Protein AF-A0A8H7Y6A6-F1 (afdb_monomer)

Solvent-accessible surface area (backbone atoms only — not comparable to full-atom values): 7438 Å² total; per-residue (Å²): 143,84,82,83,85,82,81,83,79,82,77,77,84,80,88,82,82,84,83,89,71,89,76,84,87,73,84,87,73,93,70,79,83,78,80,72,83,71,82,83,76,79,89,67,84,81,77,79,62,66,80,77,61,64,42,74,70,47,48,55,50,51,53,52,48,53,53,48,52,55,50,51,53,53,52,46,55,52,49,53,52,52,52,52,49,52,49,55,51,49,55,54,50,52,53,52,51,51,53,52,52,51,52,51,57,50,51,68,72,73,109

Structure (mmCIF, N/CA/C/O backbone):
data_AF-A0A8H7Y6A6-F1
#
_entry.id   AF-A0A8H7Y6A6-F1
#
loop_
_atom_site.group_PDB
_atom_site.id
_atom_site.type_symbol
_atom_site.label_atom_id
_atom_site.label_alt_id
_atom_site.label_comp_id
_atom_site.label_asym_id
_atom_site.label_entity_id
_atom_site.label_seq_id
_atom_site.pdbx_PDB_ins_code
_atom_site.Cartn_x
_atom_site.Cartn_y
_atom_site.Cartn_z
_atom_site.occupancy
_atom_site.B_iso_or_equiv
_atom_site.auth_seq_id
_atom_site.auth_comp_id
_atom_site.auth_asym_id
_atom_site.auth_atom_id
_atom_site.pdbx_PDB_model_num
ATOM 1 N N . MET A 1 1 ? 45.912 1.274 11.353 1.00 44.03 1 MET A N 1
ATOM 2 C CA . MET A 1 1 ? 44.758 1.135 12.265 1.00 44.03 1 MET A CA 1
ATOM 3 C C . MET A 1 1 ? 43.528 0.881 11.402 1.00 44.03 1 MET A C 1
ATOM 5 O O . MET A 1 1 ? 42.889 1.832 10.981 1.00 44.03 1 MET A O 1
ATOM 9 N N . SER A 1 2 ? 43.261 -0.379 11.057 1.00 49.72 2 SER A N 1
ATOM 10 C CA . SER A 1 2 ? 42.088 -0.778 10.267 1.00 49.72 2 SER A CA 1
ATOM 11 C C . SER A 1 2 ? 41.494 -2.021 10.914 1.00 49.72 2 SER A C 1
ATOM 13 O O . SER A 1 2 ? 42.115 -3.078 10.881 1.00 49.72 2 SER A O 1
ATOM 15 N N . SER A 1 3 ? 40.323 -1.871 11.530 1.00 57.84 3 SER A N 1
ATOM 16 C CA . SER A 1 3 ? 39.540 -2.987 12.066 1.00 57.84 3 SER A CA 1
ATOM 17 C C . SER A 1 3 ? 38.456 -3.369 11.051 1.00 57.84 3 SER A C 1
ATOM 19 O O . SER A 1 3 ? 37.754 -2.472 10.576 1.00 57.84 3 SER A O 1
ATOM 21 N N . PRO A 1 4 ? 38.285 -4.657 10.706 1.00 58.62 4 PRO A N 1
ATOM 22 C CA . PRO A 1 4 ? 37.186 -5.105 9.864 1.00 58.62 4 PRO A CA 1
ATOM 23 C C . PRO A 1 4 ? 35.880 -5.221 10.663 1.00 58.62 4 PRO A C 1
ATOM 25 O O . PRO A 1 4 ? 35.853 -5.707 11.792 1.00 58.62 4 PRO A O 1
ATOM 28 N N . ARG A 1 5 ? 34.792 -4.759 10.041 1.00 57.16 5 ARG A N 1
ATOM 29 C CA . ARG A 1 5 ? 33.406 -4.815 10.521 1.00 57.16 5 ARG A CA 1
ATOM 30 C C . ARG A 1 5 ? 32.939 -6.276 10.539 1.00 57.16 5 ARG A C 1
ATOM 32 O O . ARG A 1 5 ? 32.921 -6.912 9.489 1.00 57.16 5 ARG A O 1
ATOM 39 N N . GLN A 1 6 ? 32.596 -6.796 11.715 1.00 52.56 6 GLN A N 1
ATOM 40 C CA . GLN A 1 6 ? 32.050 -8.145 11.867 1.00 52.56 6 GLN A CA 1
ATOM 41 C C . GLN A 1 6 ? 30.622 -8.205 11.307 1.00 52.56 6 GLN A C 1
ATOM 43 O O . GLN A 1 6 ? 29.813 -7.306 11.545 1.00 52.56 6 GLN A O 1
ATOM 48 N N . LEU A 1 7 ? 30.356 -9.241 10.513 1.00 51.84 7 LEU A N 1
ATOM 49 C CA . LEU A 1 7 ? 29.029 -9.634 10.055 1.00 51.84 7 LEU A CA 1
ATOM 50 C C . LEU A 1 7 ? 28.387 -10.441 11.188 1.00 51.84 7 LEU A C 1
ATOM 52 O O . LEU A 1 7 ? 28.851 -11.530 11.506 1.00 51.84 7 LEU A O 1
ATOM 56 N N . GLU A 1 8 ? 27.354 -9.887 11.810 1.00 53.00 8 GLU A N 1
ATOM 57 C CA . GLU A 1 8 ? 26.491 -10.611 12.745 1.00 53.00 8 GLU A CA 1
ATOM 58 C C . GLU A 1 8 ? 25.586 -11.551 11.931 1.00 53.00 8 GLU A C 1
ATOM 60 O O . GLU A 1 8 ? 24.601 -11.127 11.320 1.00 53.00 8 GLU A O 1
ATOM 65 N N . GLU A 1 9 ? 25.953 -12.833 11.878 1.00 47.38 9 GLU A N 1
ATOM 66 C CA . GLU A 1 9 ? 25.080 -13.924 11.445 1.00 47.38 9 GLU A CA 1
ATOM 67 C C . GLU A 1 9 ? 24.007 -14.165 12.514 1.00 47.38 9 GLU A C 1
ATOM 69 O O . GLU A 1 9 ? 24.178 -14.958 13.441 1.00 47.38 9 GLU A O 1
ATOM 74 N N . ASN A 1 10 ? 22.862 -13.499 12.373 1.00 46.19 10 ASN A N 1
ATOM 75 C CA . ASN A 1 10 ? 21.651 -13.884 13.092 1.00 46.19 10 ASN A CA 1
ATOM 76 C C . ASN A 1 10 ? 21.121 -15.204 12.510 1.00 46.19 10 ASN A C 1
ATOM 78 O O . ASN A 1 10 ? 20.316 -15.225 11.578 1.00 46.19 10 ASN A O 1
ATOM 82 N N . SER A 1 11 ? 21.602 -16.315 13.066 1.00 48.25 11 SER A N 1
ATOM 83 C CA . SER A 1 11 ? 21.068 -17.654 12.827 1.00 48.25 11 SER A CA 1
ATOM 84 C C . SER A 1 11 ? 19.681 -17.782 13.462 1.00 48.25 11 SER A C 1
ATOM 86 O O . SER A 1 11 ? 19.530 -17.707 14.679 1.00 48.25 11 SER A O 1
ATOM 88 N N . ILE A 1 12 ? 18.661 -17.979 12.628 1.00 53.66 12 ILE A N 1
ATOM 89 C CA . ILE A 1 12 ? 17.296 -18.325 13.039 1.00 53.66 12 ILE A CA 1
ATOM 90 C C . ILE A 1 12 ? 17.279 -19.823 13.396 1.00 53.66 12 ILE A C 1
ATOM 92 O O . ILE A 1 12 ? 17.624 -20.630 12.530 1.00 53.66 12 ILE A O 1
ATOM 96 N N . PRO A 1 13 ? 16.863 -20.250 14.604 1.00 45.50 13 PRO A N 1
ATOM 97 C CA . PRO A 1 13 ? 16.631 -21.665 14.870 1.00 45.50 13 PRO A CA 1
ATOM 98 C C . PRO A 1 13 ? 15.316 -22.105 14.217 1.00 45.50 13 PRO A C 1
ATOM 100 O O . PRO A 1 13 ? 14.242 -21.614 14.559 1.00 45.50 13 PRO A O 1
ATOM 103 N N . ALA A 1 14 ? 15.408 -23.031 13.265 1.00 46.91 14 ALA A N 1
ATOM 104 C CA . ALA A 1 14 ? 14.261 -23.722 12.697 1.00 46.91 14 ALA A CA 1
ATOM 105 C C . ALA A 1 14 ? 13.705 -24.730 13.718 1.00 46.91 14 ALA A C 1
ATOM 107 O O . ALA A 1 14 ? 14.308 -25.773 13.973 1.00 46.91 14 ALA A O 1
ATOM 108 N N . GLU A 1 15 ? 12.541 -24.433 14.292 1.00 52.47 15 GLU A N 1
ATOM 109 C CA . GLU A 1 15 ? 11.668 -25.460 14.856 1.00 52.47 15 GLU A CA 1
ATOM 110 C C . GLU A 1 15 ? 11.115 -26.317 13.715 1.00 52.47 15 GLU A C 1
ATOM 112 O O . GLU A 1 15 ? 10.406 -25.798 12.855 1.00 52.47 15 GLU A O 1
ATOM 117 N N . GLN A 1 16 ? 11.437 -27.614 13.717 1.00 52.28 16 GLN A N 1
ATOM 118 C CA . GLN A 1 16 ? 10.537 -28.728 13.374 1.00 52.28 16 GLN A CA 1
ATOM 119 C C . GLN A 1 16 ? 11.348 -30.025 13.269 1.00 52.28 16 GLN A C 1
ATOM 121 O O . GLN A 1 16 ? 11.9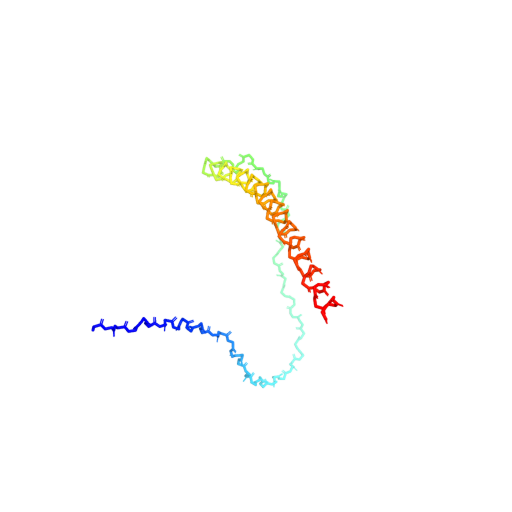03 -30.360 12.225 1.00 52.28 16 GLN A O 1
ATOM 126 N N . GLN A 1 17 ? 11.376 -30.798 14.353 1.00 49.16 17 GLN A N 1
ATOM 127 C CA . GLN A 1 17 ? 11.619 -32.236 14.271 1.00 49.16 17 GLN A CA 1
ATOM 128 C C . GLN A 1 17 ? 10.446 -32.944 14.942 1.00 49.16 17 GLN A C 1
ATOM 130 O O . GLN A 1 17 ? 10.330 -33.007 16.164 1.00 49.16 17 GLN A O 1
ATOM 135 N N . ASN A 1 18 ? 9.532 -33.399 14.086 1.00 45.81 18 ASN A N 1
ATOM 136 C CA . ASN A 1 18 ? 8.386 -34.223 14.428 1.00 45.81 18 ASN A CA 1
ATOM 137 C C . ASN A 1 18 ? 8.866 -35.529 15.073 1.00 45.81 18 ASN A C 1
ATOM 139 O O . ASN A 1 18 ? 9.667 -36.260 14.492 1.00 45.81 18 ASN A O 1
ATOM 143 N N . GLN A 1 19 ? 8.358 -35.814 16.271 1.00 44.56 19 GLN A N 1
ATOM 144 C CA . GLN A 1 19 ? 8.543 -37.087 16.957 1.00 44.56 19 GLN A CA 1
ATOM 145 C C . GLN A 1 19 ? 7.773 -38.186 16.212 1.00 44.56 19 GLN A C 1
ATOM 147 O O . GLN A 1 19 ? 6.550 -38.260 16.281 1.00 44.56 19 GLN A O 1
ATOM 152 N N . THR A 1 20 ? 8.493 -39.062 15.515 1.00 46.47 20 THR A N 1
ATOM 153 C CA . THR A 1 20 ? 8.038 -40.421 15.197 1.00 46.47 20 THR A CA 1
ATOM 154 C C . THR A 1 20 ? 8.112 -41.259 16.471 1.00 46.47 20 THR A C 1
ATOM 156 O O . THR A 1 20 ? 9.180 -41.743 16.840 1.00 46.47 20 THR A O 1
ATOM 159 N N . GLY A 1 21 ? 6.979 -41.373 17.161 1.00 45.22 21 GLY A N 1
ATOM 160 C CA . GLY A 1 21 ? 6.762 -42.288 18.276 1.00 45.22 21 GLY A CA 1
ATOM 161 C C . GLY A 1 21 ? 5.752 -43.352 17.870 1.00 45.22 21 GLY A C 1
ATOM 162 O O . GLY A 1 21 ? 4.577 -43.058 17.682 1.00 45.22 21 GLY A O 1
ATOM 163 N N . ASP A 1 22 ? 6.262 -44.562 17.699 1.00 47.72 22 ASP A N 1
ATOM 164 C CA . ASP A 1 22 ? 5.565 -45.822 17.458 1.00 47.72 22 ASP A CA 1
ATOM 165 C C . ASP A 1 22 ? 4.466 -46.050 18.521 1.00 47.72 22 ASP A C 1
ATOM 167 O O . ASP A 1 22 ? 4.750 -46.033 19.722 1.00 47.72 22 ASP A O 1
ATOM 171 N N . VAL A 1 23 ? 3.205 -46.216 18.105 1.00 55.41 23 VAL A N 1
ATOM 172 C CA . VAL A 1 23 ? 2.075 -46.488 19.013 1.00 55.41 23 VAL A CA 1
ATOM 173 C C . VAL A 1 23 ? 1.747 -47.979 18.931 1.00 55.41 23 VAL A C 1
ATOM 175 O O . VAL A 1 23 ? 1.321 -48.429 17.868 1.00 55.41 23 VAL A O 1
ATOM 178 N N . PRO A 1 24 ?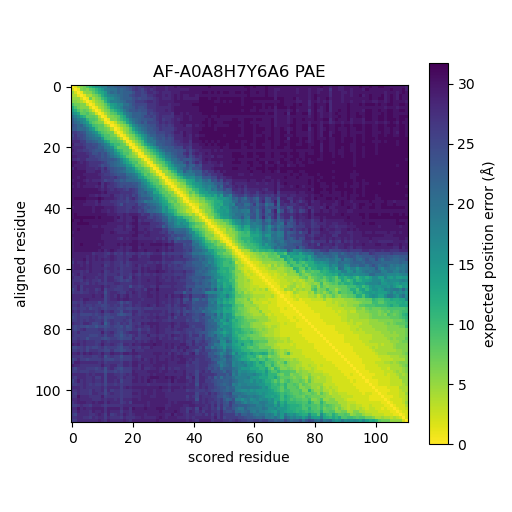 1.890 -48.766 20.016 1.00 54.62 24 PRO A N 1
ATOM 179 C CA . PRO A 1 24 ? 1.416 -50.140 20.015 1.00 54.62 24 PRO A CA 1
ATOM 180 C C . PRO A 1 24 ? -0.119 -50.162 20.011 1.00 54.62 24 PRO A C 1
ATOM 182 O O . PRO A 1 24 ? -0.781 -49.622 20.901 1.00 54.62 24 PRO A O 1
ATOM 185 N N . GLU A 1 25 ? -0.664 -50.797 18.978 1.00 52.59 25 GLU A N 1
ATOM 186 C CA . GLU A 1 25 ? -2.081 -51.092 18.779 1.00 52.59 25 GLU A CA 1
ATOM 187 C C . GLU A 1 25 ? -2.643 -51.852 19.991 1.00 52.59 25 GLU A C 1
ATOM 189 O O . GLU A 1 25 ? -2.154 -52.917 20.372 1.00 52.59 25 GLU A O 1
ATOM 194 N N . SER A 1 26 ? -3.655 -51.274 20.641 1.00 63.34 26 SER A N 1
ATOM 195 C CA . SER A 1 26 ? -4.366 -51.899 21.761 1.00 63.34 26 SER A CA 1
ATOM 196 C C . SER A 1 26 ? -5.650 -52.580 21.262 1.00 63.34 26 SER A C 1
ATOM 198 O O . SER A 1 26 ? -6.260 -52.104 20.305 1.00 63.34 26 SER A O 1
ATOM 200 N N . PRO A 1 27 ? -6.081 -53.701 21.876 1.00 56.31 27 PRO A N 1
ATOM 201 C CA . PRO A 1 27 ? -7.160 -54.523 21.341 1.00 56.31 27 PRO A CA 1
ATOM 202 C C . PRO A 1 27 ? -8.510 -53.828 21.530 1.00 56.31 27 PRO A C 1
ATOM 204 O O . PRO A 1 27 ? -8.886 -53.500 22.658 1.00 56.31 27 PRO A O 1
ATOM 207 N N . ILE A 1 28 ? -9.256 -53.650 20.438 1.00 55.19 28 ILE A N 1
ATOM 208 C CA . ILE A 1 28 ? -10.626 -53.128 20.451 1.00 55.19 28 ILE A CA 1
ATOM 209 C C . ILE A 1 28 ? -11.507 -54.129 21.212 1.00 55.19 28 ILE A C 1
ATOM 211 O O . ILE A 1 28 ? -11.741 -55.246 20.752 1.00 55.19 28 ILE A O 1
ATOM 215 N N . ARG A 1 29 ? -11.967 -53.746 22.406 1.00 63.12 29 ARG A N 1
ATOM 216 C CA . ARG A 1 29 ? -13.051 -54.437 23.109 1.00 63.12 29 ARG A CA 1
ATOM 217 C C . ARG A 1 29 ? -14.368 -53.850 22.616 1.00 63.12 29 ARG A C 1
ATOM 219 O O . ARG A 1 29 ? -14.576 -52.645 22.736 1.00 63.12 29 ARG A O 1
ATOM 226 N N . ASP A 1 30 ? -15.237 -54.702 22.079 1.00 60.09 30 ASP A N 1
ATOM 227 C CA . ASP A 1 30 ? -16.627 -54.371 21.761 1.00 60.09 30 ASP A CA 1
ATOM 228 C C . ASP A 1 30 ? -17.401 -54.094 23.058 1.00 60.09 30 ASP A C 1
ATOM 230 O O . ASP A 1 30 ? -18.058 -54.972 23.622 1.00 60.09 30 ASP A O 1
ATOM 234 N N . GLU A 1 31 ? -17.312 -52.865 23.561 1.00 62.22 31 GLU A N 1
ATOM 235 C CA . GLU A 1 31 ? -18.172 -52.392 24.640 1.00 62.22 31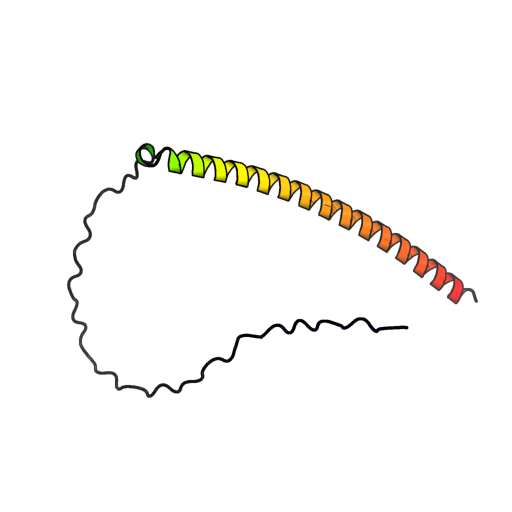 GLU A CA 1
ATOM 236 C C . GLU A 1 31 ? -19.347 -51.605 24.056 1.00 62.22 31 GLU A C 1
ATOM 238 O O . GLU A 1 31 ? -19.205 -50.580 23.389 1.00 62.22 31 GLU A O 1
ATOM 243 N N . LYS A 1 32 ? -20.543 -52.145 24.296 1.00 64.94 32 LYS A N 1
ATOM 244 C CA . LYS A 1 32 ? -21.839 -51.554 23.958 1.00 64.94 32 LYS A CA 1
ATOM 245 C C . LYS A 1 32 ? -21.899 -50.125 24.526 1.00 64.94 32 LYS A C 1
ATOM 247 O O . LYS A 1 32 ? -21.622 -49.967 25.715 1.00 64.94 32 LYS A O 1
ATOM 252 N N . PRO A 1 33 ? -22.279 -49.096 23.743 1.00 62.38 33 PRO A N 1
ATOM 253 C CA . PRO A 1 33 ? -22.253 -47.726 24.233 1.00 62.38 33 PRO A CA 1
ATOM 254 C C . PRO A 1 33 ? -23.265 -47.572 25.367 1.00 62.38 33 PRO A C 1
ATOM 256 O O . PRO A 1 33 ? -24.478 -47.660 25.164 1.00 62.38 33 PRO A O 1
ATOM 259 N N . VAL A 1 34 ? -22.752 -47.362 26.577 1.00 67.38 34 VAL A N 1
ATOM 260 C CA . VAL A 1 34 ? -23.537 -46.863 27.701 1.00 67.38 34 VAL A CA 1
ATOM 261 C C . VAL A 1 34 ? -23.858 -45.412 27.369 1.00 67.38 34 VAL A C 1
ATOM 263 O O . VAL A 1 34 ? -23.018 -44.528 27.520 1.00 67.38 34 VAL A O 1
ATOM 266 N N . PHE A 1 35 ? -25.062 -45.176 26.852 1.00 64.31 35 PHE A N 1
ATOM 267 C CA . PHE A 1 35 ? -25.596 -43.828 26.736 1.00 64.31 35 PHE A CA 1
ATOM 268 C C . PHE A 1 35 ? -25.814 -43.307 28.153 1.00 64.31 35 PHE A C 1
ATOM 270 O O . PHE A 1 35 ? -26.736 -43.723 28.850 1.00 64.31 35 PHE A O 1
ATOM 277 N N . MET A 1 36 ? -24.902 -42.451 28.602 1.00 70.94 36 MET A N 1
ATOM 278 C CA . MET A 1 36 ? -25.161 -41.599 29.750 1.00 70.94 36 MET A CA 1
ATOM 279 C C . MET A 1 36 ? -26.156 -40.538 29.295 1.00 70.94 36 MET A C 1
ATOM 281 O O . MET A 1 36 ? -25.877 -39.824 28.333 1.00 70.94 36 MET A O 1
ATOM 285 N N . ASP A 1 37 ? -27.314 -40.466 29.947 1.00 71.12 37 ASP A N 1
ATOM 286 C CA . ASP A 1 37 ? -28.282 -39.404 29.692 1.00 71.12 37 ASP A CA 1
ATOM 287 C C . ASP A 1 37 ? -27.622 -38.063 30.026 1.00 71.12 37 ASP A C 1
ATOM 289 O O . ASP A 1 37 ? -27.293 -37.768 31.179 1.00 71.12 37 ASP A O 1
ATOM 293 N N . LEU A 1 38 ? -27.350 -37.277 28.982 1.00 74.94 38 LEU A N 1
ATOM 294 C CA . LEU A 1 38 ? -26.842 -35.921 29.128 1.00 74.94 38 LEU A CA 1
ATOM 295 C C . LEU A 1 38 ? -27.909 -35.067 29.832 1.00 74.94 38 LEU A C 1
ATOM 297 O O . LEU A 1 38 ? -29.099 -35.229 29.555 1.00 74.94 38 LEU A O 1
ATOM 301 N N . PRO A 1 39 ? -27.507 -34.127 30.704 1.00 77.88 39 PRO A N 1
ATOM 302 C CA . PRO A 1 39 ? -28.447 -33.195 31.306 1.00 77.88 39 PRO A CA 1
ATOM 303 C C . PRO A 1 39 ? -29.166 -32.387 30.220 1.00 77.88 39 PRO A C 1
ATOM 305 O O . PRO A 1 39 ? -28.543 -31.868 29.290 1.00 77.88 39 PRO A O 1
ATOM 308 N N . GLU A 1 40 ? -30.486 -32.280 30.356 1.00 73.75 40 GLU A N 1
ATOM 309 C CA . GLU A 1 40 ? -31.338 -31.515 29.452 1.00 73.75 40 GLU A CA 1
ATOM 310 C C . GLU A 1 40 ? -30.971 -30.025 29.541 1.00 73.75 40 GLU A C 1
ATOM 312 O O . GLU A 1 40 ? -30.984 -29.421 30.618 1.00 73.75 40 GLU A O 1
ATOM 317 N N . ILE A 1 41 ? -30.576 -29.434 28.409 1.00 72.62 41 ILE A N 1
ATOM 318 C CA . ILE A 1 41 ? -30.184 -28.024 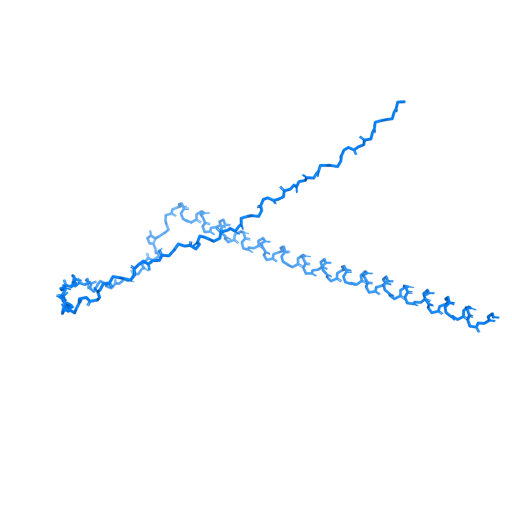28.352 1.00 72.62 41 ILE A CA 1
ATOM 319 C C . ILE A 1 41 ? -31.465 -27.186 28.454 1.00 72.62 41 ILE A C 1
ATOM 321 O O . ILE A 1 41 ? -32.362 -27.357 27.625 1.00 72.62 41 ILE A O 1
ATOM 325 N N . PRO A 1 42 ? -31.579 -26.266 29.428 1.00 70.25 42 PRO A N 1
ATOM 326 C CA . PRO A 1 42 ? -32.779 -25.460 29.577 1.00 70.25 42 PRO A CA 1
ATOM 327 C C . PRO A 1 42 ? -32.978 -24.577 28.339 1.00 70.25 42 PRO A C 1
ATOM 329 O O . PRO A 1 42 ? -32.083 -23.831 27.942 1.00 70.25 42 PRO A O 1
ATOM 332 N N . SER A 1 43 ? -34.172 -24.638 27.744 1.00 66.62 43 SER A N 1
ATOM 333 C CA . SER A 1 43 ? -34.592 -23.795 26.622 1.00 66.62 43 SER A CA 1
ATOM 334 C C . S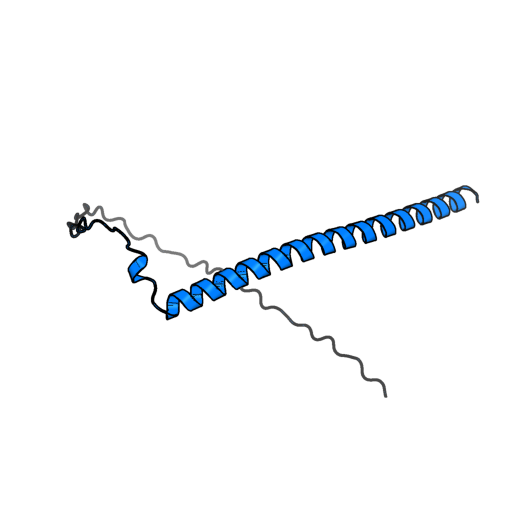ER A 1 43 ? -34.887 -22.369 27.102 1.00 66.62 43 SER A C 1
ATOM 336 O O . SER A 1 43 ? -36.033 -21.914 27.105 1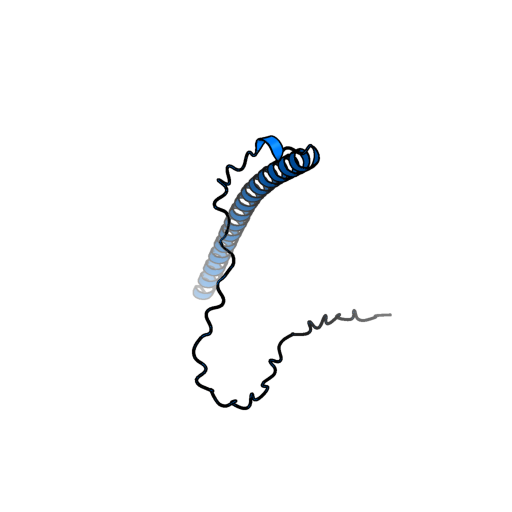.00 66.62 43 SER A O 1
ATOM 338 N N . THR A 1 44 ? -33.875 -21.656 27.587 1.00 61.53 44 THR A N 1
ATOM 339 C CA . THR A 1 44 ? -34.010 -20.232 27.882 1.00 61.53 44 THR A CA 1
ATOM 340 C C . THR A 1 44 ? -33.937 -19.459 26.569 1.00 61.53 44 THR A C 1
ATOM 342 O O . THR A 1 44 ? -33.022 -19.627 25.766 1.00 61.53 44 THR A O 1
ATOM 345 N N . ASN A 1 45 ? -34.948 -18.629 26.313 1.00 64.12 45 ASN A N 1
ATOM 346 C CA . ASN A 1 45 ? -34.939 -17.696 25.195 1.00 64.12 45 ASN A CA 1
ATOM 347 C C . ASN A 1 45 ? -33.783 -16.707 25.418 1.00 64.12 45 ASN A C 1
ATOM 349 O O . ASN A 1 45 ? -33.883 -15.812 26.256 1.00 64.12 45 ASN A O 1
ATOM 353 N N . LEU A 1 46 ? -32.669 -16.913 24.714 1.00 62.84 46 LEU A N 1
ATOM 354 C CA . LEU A 1 46 ? -31.487 -16.055 24.742 1.00 62.84 46 LEU A CA 1
ATOM 355 C C . LEU A 1 46 ? -31.758 -14.762 23.958 1.00 62.84 46 LEU A C 1
ATOM 357 O O . LEU A 1 46 ? -31.103 -14.468 22.958 1.00 62.84 46 LEU A O 1
ATOM 361 N N . SER A 1 47 ? -32.743 -13.975 24.392 1.00 63.81 47 SER A N 1
ATOM 362 C CA . SER A 1 47 ? -32.873 -12.597 23.934 1.00 63.81 47 SER A CA 1
ATOM 363 C C . SER A 1 47 ? -31.735 -11.795 24.563 1.00 63.81 47 SER A C 1
ATOM 365 O O . SER A 1 47 ? -31.832 -11.337 25.701 1.00 63.81 47 SER A O 1
ATOM 367 N N . PHE A 1 48 ? -30.621 -11.686 23.845 1.00 60.41 48 PHE A N 1
ATOM 368 C CA . PHE A 1 48 ? -29.498 -10.846 24.241 1.00 60.41 48 PHE A CA 1
ATOM 369 C C . PHE A 1 48 ? -29.926 -9.377 24.170 1.00 60.41 48 PHE A C 1
ATOM 371 O O . PHE A 1 48 ? -29.950 -8.776 23.096 1.00 60.41 48 PHE A O 1
ATOM 378 N N . ASP A 1 49 ? -30.283 -8.799 25.316 1.00 60.34 49 ASP A N 1
ATOM 379 C CA . ASP A 1 49 ? -30.508 -7.364 25.430 1.00 60.34 49 ASP A CA 1
ATOM 380 C C . ASP A 1 49 ? -29.155 -6.645 25.525 1.00 60.34 49 ASP A C 1
ATOM 382 O O . ASP A 1 49 ? -28.535 -6.528 26.588 1.00 60.34 49 ASP A O 1
ATOM 386 N N . PHE A 1 50 ? -28.672 -6.163 24.378 1.00 61.50 50 PHE A N 1
ATOM 387 C CA . PHE A 1 50 ? -27.434 -5.386 24.290 1.00 61.50 50 PHE A CA 1
ATOM 388 C C . PHE A 1 50 ? -27.488 -4.081 25.100 1.00 61.50 50 PHE A C 1
ATOM 390 O O . PHE A 1 50 ? -26.438 -3.493 25.356 1.00 61.50 50 PHE A O 1
ATOM 397 N N . SER A 1 51 ? -28.669 -3.656 25.565 1.00 60.84 51 SER A N 1
ATOM 398 C CA . SER A 1 51 ? -28.831 -2.485 26.434 1.00 60.84 51 SER A CA 1
ATOM 399 C C . SER A 1 51 ? -28.117 -2.659 27.782 1.00 60.84 51 SER A C 1
ATOM 401 O O . SER A 1 51 ? -27.575 -1.694 28.312 1.00 60.84 51 SER A O 1
ATOM 403 N N . THR A 1 52 ? -28.029 -3.892 28.301 1.00 57.47 52 THR A N 1
ATOM 404 C CA . THR A 1 52 ? -27.264 -4.219 29.526 1.00 57.47 52 THR A CA 1
ATOM 405 C C . THR A 1 52 ? -25.758 -4.393 29.313 1.00 57.47 52 THR A C 1
ATOM 407 O O . THR A 1 52 ? -25.007 -4.432 30.284 1.00 57.47 52 THR A O 1
ATOM 410 N N . LEU A 1 53 ? -25.292 -4.474 28.062 1.00 58.19 53 LEU A N 1
ATOM 411 C CA . LEU A 1 53 ? -23.874 -4.662 27.735 1.00 58.19 53 LEU A CA 1
ATOM 412 C C . LEU A 1 53 ? -23.101 -3.341 27.639 1.00 58.19 53 LEU A C 1
ATOM 414 O O . LEU A 1 53 ? -21.880 -3.363 27.475 1.00 58.19 53 LEU A O 1
ATOM 418 N N . ILE A 1 54 ? -23.799 -2.204 27.733 1.00 61.97 54 ILE A N 1
ATOM 419 C CA . ILE A 1 54 ? -23.213 -0.862 27.807 1.00 61.97 54 ILE A CA 1
ATOM 420 C C . ILE A 1 54 ? -22.775 -0.612 29.254 1.00 61.97 54 ILE A C 1
ATOM 422 O O . ILE A 1 54 ? -23.274 0.259 29.961 1.00 61.97 54 ILE A O 1
ATOM 426 N N . ASP A 1 55 ? -21.823 -1.416 29.704 1.00 66.12 55 ASP A N 1
ATOM 427 C CA . ASP A 1 55 ? -20.927 -1.009 30.771 1.00 66.12 55 ASP A CA 1
ATOM 428 C C . ASP A 1 55 ? -20.137 0.213 30.244 1.00 66.12 55 ASP A C 1
ATOM 430 O O . ASP A 1 55 ? -19.656 0.188 29.105 1.00 66.12 55 ASP A O 1
ATOM 434 N N . PRO A 1 56 ? -19.995 1.328 30.980 1.00 65.31 56 PRO A N 1
ATOM 435 C CA . PRO A 1 56 ? -19.142 2.445 30.557 1.00 65.31 56 PRO A CA 1
ATOM 436 C C . PRO A 1 56 ? -17.741 1.998 30.101 1.00 65.31 56 PRO A C 1
ATOM 438 O O . PRO A 1 56 ? -17.143 2.615 29.212 1.00 65.31 56 PRO A O 1
ATOM 441 N N . GLU A 1 57 ? -17.231 0.887 30.642 1.00 66.81 57 GLU A N 1
ATOM 442 C CA . GLU A 1 57 ? -15.962 0.308 30.215 1.00 66.81 57 GLU A CA 1
ATOM 443 C C . GLU A 1 57 ? -16.014 -0.349 28.818 1.00 66.81 57 GLU A C 1
ATOM 445 O O . GLU A 1 57 ? -15.054 -0.245 28.045 1.00 66.81 57 GLU A O 1
ATOM 450 N N . THR A 1 58 ? -17.124 -0.995 28.444 1.00 69.94 58 THR A N 1
ATOM 451 C CA . THR A 1 58 ? -17.313 -1.560 27.096 1.00 69.94 58 THR A CA 1
ATOM 452 C C . THR A 1 58 ? -17.595 -0.464 26.074 1.00 69.94 58 THR A C 1
ATOM 454 O O . THR A 1 58 ? -17.044 -0.523 24.976 1.00 69.94 58 THR A O 1
ATOM 457 N N . ALA A 1 59 ? -18.333 0.590 26.436 1.00 69.31 59 ALA A N 1
ATOM 458 C CA . ALA A 1 59 ? -18.566 1.752 25.573 1.00 69.31 59 ALA A CA 1
ATOM 459 C C . ALA A 1 59 ? -17.247 2.437 25.159 1.00 69.31 59 ALA A C 1
ATOM 461 O O . ALA A 1 59 ? -17.011 2.689 23.974 1.00 69.31 59 ALA A O 1
ATOM 462 N N . ALA A 1 60 ? -16.325 2.635 26.109 1.00 71.00 60 ALA A N 1
ATOM 463 C CA . ALA A 1 60 ? -14.997 3.185 25.831 1.00 71.00 60 ALA A CA 1
ATOM 464 C C . ALA A 1 60 ? -14.130 2.253 24.957 1.00 71.00 60 ALA A C 1
ATOM 466 O O . ALA A 1 60 ? -13.311 2.715 24.154 1.00 71.00 60 ALA A O 1
ATOM 467 N N . LYS A 1 61 ? -14.286 0.927 25.091 1.00 73.38 61 LYS A N 1
ATOM 468 C CA . LYS A 1 61 ? -13.615 -0.062 24.226 1.00 73.38 61 LYS A CA 1
ATOM 469 C C . LYS A 1 61 ? -14.186 -0.027 22.804 1.00 73.38 61 LYS A C 1
ATOM 471 O O . LYS A 1 61 ? -13.405 -0.029 21.854 1.00 73.38 61 LYS A O 1
ATOM 476 N N . VAL A 1 62 ? -15.506 0.076 22.647 1.00 78.44 62 VAL A N 1
ATOM 477 C CA . VAL A 1 62 ? -16.180 0.183 21.342 1.00 78.44 62 VAL A CA 1
ATOM 478 C C . VAL A 1 62 ? -15.760 1.457 20.607 1.00 78.44 62 VAL A C 1
ATOM 480 O O . VAL A 1 62 ? -15.386 1.385 19.437 1.00 78.44 62 VAL A O 1
ATOM 483 N N . GLU A 1 63 ? -15.704 2.602 21.290 1.00 75.31 63 GLU A N 1
ATOM 484 C CA . GLU A 1 63 ? -15.243 3.863 20.693 1.00 75.31 63 GLU A CA 1
ATOM 485 C C . GLU A 1 63 ? -13.784 3.764 20.204 1.00 75.31 63 GLU A C 1
ATOM 487 O O . GLU A 1 63 ? -13.441 4.207 19.103 1.00 75.31 63 GLU A O 1
ATOM 492 N N . LYS A 1 64 ? -12.908 3.119 20.989 1.00 82.00 64 LYS A N 1
ATOM 493 C CA . LYS A 1 64 ? -11.519 2.850 20.581 1.00 82.00 64 LYS A CA 1
ATOM 494 C C . LYS A 1 64 ? -11.452 1.949 19.349 1.00 82.00 64 LYS A C 1
ATOM 496 O O . LYS A 1 64 ? -10.622 2.196 18.476 1.00 82.00 64 LYS A O 1
ATOM 501 N N . VAL A 1 65 ? -12.293 0.918 19.265 1.00 79.69 65 VAL A N 1
ATOM 502 C CA . VAL A 1 65 ? -12.350 0.020 18.101 1.00 79.69 65 VAL A CA 1
ATOM 503 C C . VAL A 1 65 ? -12.820 0.773 16.858 1.00 79.69 65 VAL A C 1
ATOM 505 O O . VAL A 1 65 ? -12.154 0.689 15.829 1.00 79.69 65 VAL A O 1
ATOM 508 N N . GLN A 1 66 ? -13.876 1.579 16.959 1.00 80.75 66 GLN A N 1
ATOM 509 C CA . GLN A 1 66 ? -14.368 2.392 15.841 1.00 80.75 66 GLN A CA 1
ATOM 510 C C . GLN A 1 66 ? -13.308 3.380 15.335 1.00 80.75 66 GLN A C 1
ATOM 512 O O . GLN A 1 66 ? -13.062 3.481 14.132 1.00 80.75 66 GLN A O 1
ATOM 517 N N . LYS A 1 67 ? -12.600 4.061 16.246 1.00 86.94 67 LYS A N 1
ATOM 518 C CA . LYS A 1 67 ? -11.486 4.955 15.884 1.00 86.94 67 LYS A CA 1
ATOM 519 C C . LYS A 1 67 ? -10.356 4.206 15.174 1.00 86.94 67 LYS A C 1
ATOM 521 O O . LYS A 1 67 ? -9.834 4.691 14.172 1.00 86.94 67 LYS A O 1
ATOM 526 N N . ARG A 1 68 ? -9.996 3.008 15.648 1.00 87.69 68 ARG A N 1
ATOM 527 C CA . ARG A 1 68 ? -8.987 2.162 14.987 1.00 87.69 68 ARG A CA 1
ATOM 528 C C . ARG A 1 68 ? -9.436 1.729 13.596 1.00 87.69 68 ARG A C 1
ATOM 530 O O . ARG A 1 68 ? -8.630 1.799 12.680 1.00 87.69 68 ARG A O 1
ATOM 537 N N . GLN A 1 69 ? -10.696 1.342 13.423 1.00 86.69 69 GLN A N 1
ATOM 538 C CA . GLN A 1 69 ? -11.243 0.982 12.113 1.00 86.69 69 GLN A CA 1
ATOM 539 C C . GLN A 1 69 ? -11.156 2.153 11.127 1.00 86.69 69 GLN A C 1
ATOM 541 O O . GLN A 1 69 ? -10.682 1.970 10.009 1.00 86.69 69 GLN A O 1
ATOM 546 N N . SER A 1 70 ? -11.516 3.368 11.559 1.00 84.38 70 SER A N 1
ATOM 547 C CA . SER A 1 70 ? -11.374 4.569 10.722 1.00 84.38 70 SER A CA 1
ATOM 548 C C . SER A 1 70 ? -9.916 4.841 10.336 1.00 84.38 70 SER A C 1
ATOM 550 O O . SER A 1 70 ? -9.636 5.174 9.187 1.00 84.38 70 SER A O 1
ATOM 552 N N . ASN A 1 71 ? -8.974 4.651 11.261 1.00 92.94 71 ASN A N 1
ATOM 553 C CA . ASN A 1 71 ? -7.553 4.828 10.967 1.00 92.94 71 ASN A CA 1
ATOM 554 C C . ASN A 1 71 ? -7.015 3.756 10.010 1.00 92.94 71 ASN A C 1
ATOM 556 O O . ASN A 1 71 ? -6.247 4.085 9.115 1.00 92.94 71 ASN A O 1
ATOM 560 N N . VAL A 1 72 ? -7.427 2.495 10.167 1.00 93.50 72 VAL A N 1
ATOM 561 C CA . VAL A 1 72 ? -7.034 1.406 9.257 1.00 93.50 72 VAL A CA 1
ATOM 562 C C . VAL A 1 72 ? -7.534 1.677 7.841 1.00 93.50 72 VAL A C 1
ATOM 564 O O . VAL A 1 72 ? -6.776 1.485 6.896 1.00 93.50 72 VAL A O 1
ATOM 567 N N . LEU A 1 73 ? -8.765 2.173 7.689 1.00 93.81 73 LEU A N 1
ATOM 568 C CA . LEU A 1 73 ? -9.309 2.531 6.380 1.00 93.81 73 LEU A CA 1
ATOM 569 C C . LEU A 1 73 ? -8.490 3.644 5.711 1.00 93.81 73 LEU A C 1
ATOM 571 O O . LEU A 1 73 ? -8.059 3.483 4.574 1.00 93.81 73 LEU A O 1
ATOM 575 N N . LYS A 1 74 ? -8.188 4.725 6.441 1.00 94.88 74 LYS A N 1
ATOM 576 C CA . LYS A 1 74 ? -7.336 5.816 5.932 1.00 94.88 74 LYS A CA 1
ATOM 577 C C . LYS A 1 74 ? -5.946 5.322 5.527 1.00 94.88 74 LYS A C 1
ATOM 579 O O . LYS A 1 74 ? -5.450 5.661 4.460 1.00 94.88 74 LYS A O 1
ATOM 584 N N . LEU A 1 75 ? -5.331 4.479 6.357 1.00 96.06 75 LEU A N 1
ATOM 585 C CA . LEU A 1 75 ? -4.026 3.887 6.056 1.00 96.06 75 LEU A CA 1
ATOM 586 C C . LEU A 1 75 ? -4.074 2.950 4.843 1.00 96.06 75 LEU A C 1
ATOM 588 O O . LEU A 1 75 ? -3.076 2.826 4.135 1.00 96.06 75 LEU A O 1
ATOM 592 N N . ALA A 1 76 ? -5.197 2.274 4.599 1.00 95.06 76 ALA A N 1
ATOM 593 C CA . ALA A 1 76 ? -5.379 1.454 3.408 1.00 95.06 76 ALA A CA 1
ATOM 594 C C . ALA A 1 76 ? -5.428 2.326 2.143 1.00 95.06 76 ALA A C 1
ATOM 596 O O . ALA A 1 76 ? -4.696 2.041 1.197 1.00 95.06 76 ALA A O 1
ATOM 597 N N . GLU A 1 77 ? -6.193 3.421 2.162 1.00 95.19 77 GLU A N 1
ATOM 598 C CA . GLU A 1 77 ? -6.261 4.391 1.056 1.00 95.19 77 GLU A CA 1
ATOM 599 C C . GLU A 1 77 ? -4.883 4.997 0.741 1.00 95.19 77 GLU A C 1
ATOM 601 O O . GLU A 1 77 ? -4.451 5.036 -0.414 1.00 95.19 77 GLU A O 1
ATOM 606 N N . GLU A 1 78 ? -4.146 5.424 1.771 1.00 95.88 78 GLU A N 1
ATOM 607 C CA . GLU A 1 78 ? -2.791 5.961 1.607 1.00 95.88 78 GLU A CA 1
ATOM 608 C C . GLU A 1 78 ? -1.821 4.913 1.046 1.00 95.88 78 GLU A C 1
ATOM 610 O O . GLU A 1 78 ? -1.036 5.215 0.145 1.00 95.88 78 GLU A O 1
ATOM 615 N N . ASN A 1 79 ? -1.897 3.664 1.516 1.00 96.00 79 ASN A N 1
ATOM 616 C CA . ASN A 1 79 ? -1.084 2.574 0.975 1.00 96.00 79 ASN A CA 1
ATOM 617 C C . ASN A 1 79 ? -1.392 2.292 -0.497 1.00 96.00 79 ASN A C 1
ATOM 619 O O . ASN A 1 79 ? -0.468 2.050 -1.274 1.00 96.00 79 ASN A O 1
ATOM 623 N N . GLU A 1 80 ? -2.663 2.297 -0.897 1.00 96.94 80 GLU A N 1
ATOM 624 C CA . GLU A 1 80 ? -3.033 2.113 -2.302 1.00 96.94 80 GLU A CA 1
ATOM 625 C C . GLU A 1 80 ? -2.487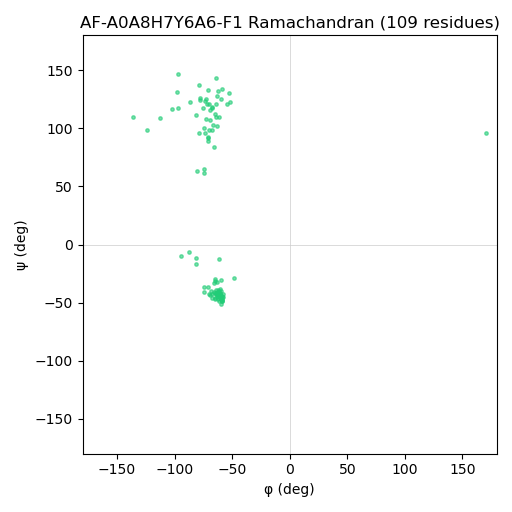 3.238 -3.179 1.00 96.94 80 GLU A C 1
ATOM 627 O O . GLU A 1 80 ? -1.898 2.969 -4.230 1.00 96.94 80 GLU A O 1
ATOM 632 N N . LYS A 1 81 ? -2.585 4.487 -2.714 1.00 97.31 81 LYS A N 1
ATOM 633 C CA . LYS A 1 81 ? -2.003 5.639 -3.407 1.00 97.31 81 LYS A CA 1
ATOM 634 C C . LYS A 1 81 ? -0.490 5.492 -3.583 1.00 97.31 81 LYS A C 1
ATOM 636 O O . LYS A 1 81 ? 0.013 5.659 -4.692 1.00 97.31 81 LYS A O 1
ATOM 641 N N . LEU A 1 82 ? 0.229 5.144 -2.516 1.00 97.69 82 LEU A N 1
ATOM 642 C CA . LEU A 1 82 ? 1.682 4.958 -2.567 1.00 97.69 82 LEU A CA 1
ATOM 643 C C . LEU A 1 82 ? 2.077 3.798 -3.489 1.00 97.69 82 LEU A C 1
ATOM 645 O O . LEU A 1 82 ? 3.038 3.912 -4.245 1.00 97.69 82 LEU A O 1
ATOM 649 N N . LYS A 1 83 ? 1.320 2.696 -3.492 1.00 96.69 83 LYS A N 1
ATOM 650 C CA . LYS A 1 83 ? 1.539 1.584 -4.432 1.00 96.69 83 LYS A CA 1
ATOM 651 C C . LYS A 1 83 ? 1.357 2.020 -5.884 1.00 96.69 83 LYS A C 1
ATOM 653 O O . LYS A 1 83 ? 2.150 1.622 -6.736 1.00 96.69 83 LYS A O 1
ATOM 658 N N . ALA A 1 84 ? 0.336 2.826 -6.169 1.00 96.81 84 ALA A N 1
ATOM 659 C CA . ALA A 1 84 ? 0.111 3.360 -7.507 1.00 96.81 84 ALA A CA 1
ATOM 660 C C . ALA A 1 84 ? 1.259 4.282 -7.949 1.00 96.81 84 ALA A C 1
ATOM 662 O O . ALA A 1 84 ? 1.726 4.180 -9.083 1.00 96.81 84 ALA A O 1
ATOM 663 N N . GLU A 1 85 ? 1.756 5.129 -7.047 1.00 95.88 85 GLU A N 1
ATOM 664 C CA . GLU A 1 85 ? 2.899 6.006 -7.308 1.00 95.88 85 GLU A CA 1
ATOM 665 C C . GLU A 1 85 ? 4.190 5.217 -7.557 1.00 95.88 85 GLU A C 1
ATOM 667 O O . GLU A 1 85 ? 4.876 5.460 -8.551 1.00 95.88 85 GLU A O 1
ATOM 672 N N . LEU A 1 86 ? 4.485 4.219 -6.717 1.00 97.50 86 LEU A N 1
ATOM 673 C CA . LEU A 1 86 ? 5.629 3.328 -6.914 1.00 97.50 86 LEU A CA 1
ATOM 674 C C . LEU A 1 86 ? 5.552 2.618 -8.264 1.00 97.50 86 LEU A C 1
ATOM 676 O O . LEU A 1 86 ? 6.534 2.610 -9.001 1.00 97.50 86 LEU A O 1
ATOM 680 N N . LYS A 1 87 ? 4.378 2.088 -8.625 1.00 96.81 87 LYS A N 1
ATOM 681 C CA . LYS A 1 87 ? 4.171 1.455 -9.929 1.00 96.81 87 LYS A CA 1
ATOM 682 C C . LYS A 1 87 ? 4.440 2.430 -11.076 1.00 96.81 87 LYS A C 1
ATOM 684 O O . LYS A 1 87 ? 5.198 2.100 -11.980 1.00 96.81 87 LYS A O 1
ATOM 689 N N . ALA A 1 88 ? 3.893 3.643 -11.015 1.00 96.88 88 ALA A N 1
ATOM 690 C CA . ALA A 1 88 ? 4.122 4.659 -12.040 1.00 96.88 88 ALA A CA 1
ATOM 691 C C . ALA A 1 88 ? 5.610 5.040 -12.165 1.00 96.88 88 ALA A C 1
ATOM 693 O O . ALA A 1 88 ? 6.117 5.252 -13.270 1.00 96.88 88 ALA A O 1
ATOM 694 N N . MET A 1 89 ? 6.328 5.109 -11.040 1.00 96.44 89 MET A N 1
ATOM 695 C CA . MET A 1 89 ? 7.763 5.378 -11.031 1.00 96.44 89 MET A CA 1
ATOM 696 C C . MET A 1 89 ? 8.560 4.219 -11.642 1.00 96.44 89 MET A C 1
ATOM 698 O O . MET A 1 89 ? 9.458 4.463 -12.449 1.00 96.44 89 MET A O 1
ATOM 702 N N . THR A 1 90 ? 8.210 2.974 -11.313 1.00 96.81 90 THR A N 1
ATOM 703 C CA . THR A 1 90 ? 8.815 1.774 -11.903 1.00 96.81 90 THR A CA 1
ATOM 704 C C . THR A 1 90 ? 8.568 1.701 -13.406 1.00 96.81 90 THR A C 1
ATOM 706 O O . THR A 1 90 ? 9.526 1.520 -14.152 1.00 96.81 90 THR A O 1
ATOM 709 N N . ASP A 1 91 ? 7.338 1.928 -13.869 1.00 96.38 91 ASP A N 1
ATOM 710 C CA . ASP A 1 91 ? 6.991 1.912 -15.297 1.00 96.38 91 ASP A CA 1
ATOM 711 C C . ASP A 1 91 ? 7.807 2.958 -16.075 1.00 96.38 91 ASP A C 1
ATOM 713 O O . ASP A 1 91 ? 8.321 2.701 -17.169 1.00 96.38 91 ASP A O 1
ATOM 717 N N . ARG A 1 92 ? 7.996 4.147 -15.485 1.00 95.38 92 ARG A N 1
ATOM 718 C CA . ARG A 1 92 ? 8.837 5.200 -16.067 1.00 95.38 92 ARG A CA 1
ATOM 719 C C . ARG A 1 92 ? 10.301 4.774 -16.170 1.00 95.38 92 ARG A C 1
ATOM 721 O O . ARG A 1 92 ? 10.953 5.077 -17.172 1.00 95.38 92 ARG A O 1
ATOM 728 N N . LEU A 1 93 ? 10.822 4.121 -15.137 1.00 96.38 93 LEU A N 1
ATOM 729 C CA . LEU A 1 93 ? 12.208 3.667 -15.088 1.00 96.38 93 LEU A CA 1
ATOM 730 C C . LEU A 1 93 ? 12.437 2.532 -16.094 1.00 96.38 93 LEU A C 1
ATOM 732 O O . LEU A 1 93 ? 13.376 2.597 -16.884 1.00 96.38 93 LEU A O 1
ATOM 736 N N . GLU A 1 94 ? 11.513 1.576 -16.170 1.00 96.06 94 GLU A N 1
ATOM 737 C CA . GLU A 1 94 ? 11.545 0.487 -17.147 1.00 96.06 94 GLU A CA 1
ATOM 738 C C . GLU A 1 94 ? 11.499 1.018 -18.591 1.00 96.06 94 GLU A C 1
ATOM 740 O O . GLU A 1 94 ? 12.265 0.578 -19.449 1.00 96.06 94 GLU A O 1
ATOM 745 N N . ALA A 1 95 ? 10.652 2.012 -18.877 1.00 95.06 95 ALA A N 1
ATOM 746 C CA . ALA A 1 95 ? 10.604 2.643 -20.195 1.00 95.06 95 ALA A CA 1
ATOM 747 C C . ALA A 1 95 ? 11.929 3.334 -20.563 1.00 95.06 95 ALA A C 1
ATOM 749 O O . ALA A 1 95 ? 12.371 3.261 -21.712 1.00 95.06 95 ALA A O 1
ATOM 750 N N . ALA A 1 96 ? 12.580 3.992 -19.600 1.00 93.88 96 ALA A N 1
ATOM 751 C CA . ALA A 1 96 ? 13.892 4.598 -19.811 1.00 93.88 96 ALA A CA 1
ATOM 752 C C . ALA A 1 96 ? 14.973 3.534 -20.069 1.00 93.88 96 ALA A C 1
ATOM 754 O O . ALA A 1 96 ? 15.798 3.697 -20.970 1.00 93.88 96 ALA A O 1
ATOM 755 N N . GLU A 1 97 ? 14.940 2.421 -19.335 1.00 93.62 97 GLU A N 1
ATOM 756 C CA . GLU A 1 97 ? 15.855 1.300 -19.545 1.00 93.62 97 GLU A CA 1
ATOM 757 C C . GLU A 1 97 ? 15.663 0.628 -20.905 1.00 93.62 97 GLU A C 1
ATOM 759 O O . GLU A 1 97 ? 16.655 0.324 -21.570 1.00 93.62 97 GLU A O 1
ATOM 764 N N . ARG A 1 98 ? 14.415 0.433 -21.356 1.00 93.75 98 ARG A N 1
ATOM 765 C CA . ARG A 1 98 ? 14.130 -0.102 -22.698 1.00 93.75 98 ARG A CA 1
ATOM 766 C C . ARG A 1 98 ? 14.724 0.789 -23.783 1.00 93.75 98 ARG A C 1
ATOM 768 O O . ARG A 1 98 ? 15.482 0.296 -24.611 1.00 93.75 98 ARG A O 1
ATOM 775 N N . ARG A 1 99 ? 14.488 2.103 -23.710 1.00 92.06 99 ARG A N 1
ATOM 776 C CA . ARG A 1 99 ? 15.062 3.068 -24.666 1.00 92.06 99 ARG A CA 1
ATOM 777 C C . ARG A 1 99 ? 16.585 3.015 -24.690 1.00 92.06 99 ARG A C 1
ATOM 779 O O . ARG A 1 99 ? 17.185 3.038 -25.758 1.00 92.06 99 ARG A O 1
ATOM 786 N N . LYS A 1 100 ? 17.225 2.917 -23.521 1.00 93.31 100 LYS A N 1
ATOM 787 C CA . LYS A 1 100 ? 18.685 2.797 -23.440 1.00 93.31 100 LYS A CA 1
ATOM 788 C C . LYS A 1 100 ? 19.185 1.512 -24.107 1.00 93.31 100 LYS A C 1
ATOM 790 O O . LYS A 1 100 ? 20.151 1.566 -24.859 1.00 93.31 100 LYS A O 1
ATOM 795 N N . LYS A 1 101 ? 18.535 0.372 -23.850 1.00 93.44 101 LYS A N 1
ATOM 796 C CA . LYS A 1 101 ? 18.890 -0.917 -24.470 1.00 93.44 101 LYS A CA 1
ATOM 797 C C . LYS A 1 101 ? 18.718 -0.885 -25.988 1.00 93.44 101 LYS A C 1
ATOM 799 O O . LYS A 1 101 ? 19.589 -1.372 -26.698 1.00 93.44 101 LYS A O 1
ATOM 804 N N . GLU A 1 102 ? 17.635 -0.287 -26.477 1.00 91.12 102 GLU A N 1
ATOM 805 C CA . GLU A 1 102 ? 17.386 -0.120 -27.913 1.00 91.12 102 GLU A CA 1
ATOM 806 C C . GLU A 1 102 ? 18.497 0.693 -28.584 1.00 91.12 102 GLU A C 1
ATOM 808 O O . GLU A 1 102 ? 19.037 0.250 -29.596 1.00 91.12 102 GLU A O 1
ATOM 813 N N . LEU A 1 103 ? 18.894 1.824 -27.989 1.00 91.50 103 LEU A N 1
ATOM 814 C CA . LEU A 1 103 ? 19.981 2.658 -28.508 1.00 91.50 103 LEU A CA 1
ATOM 815 C C . LEU A 1 103 ? 21.312 1.902 -28.581 1.00 91.50 103 LEU A C 1
ATOM 817 O O . LEU A 1 103 ? 21.950 1.924 -29.628 1.00 91.50 103 LEU A O 1
ATOM 821 N N . ILE A 1 104 ? 21.687 1.187 -27.515 1.00 93.12 104 ILE A N 1
ATOM 822 C CA . ILE A 1 104 ? 22.915 0.373 -27.494 1.00 93.12 104 ILE A CA 1
ATOM 823 C C . ILE A 1 104 ? 22.854 -0.710 -28.577 1.00 93.12 104 ILE A C 1
ATOM 825 O O . ILE A 1 104 ? 23.791 -0.870 -29.349 1.00 93.12 104 ILE A O 1
ATOM 829 N N . SER A 1 105 ? 21.724 -1.413 -28.698 1.00 92.31 105 SER A N 1
ATOM 830 C CA . SER A 1 105 ? 21.570 -2.466 -29.709 1.00 92.31 105 SER A CA 1
ATOM 831 C C . SER A 1 105 ? 21.617 -1.940 -31.147 1.00 92.31 105 SER A C 1
ATOM 833 O O . SER A 1 105 ? 22.007 -2.666 -32.059 1.00 92.31 105 SER A O 1
ATOM 835 N N . LEU A 1 106 ? 21.189 -0.693 -31.371 1.00 92.00 106 LEU A N 1
ATOM 836 C CA . LEU A 1 106 ? 21.258 -0.050 -32.678 1.00 92.00 1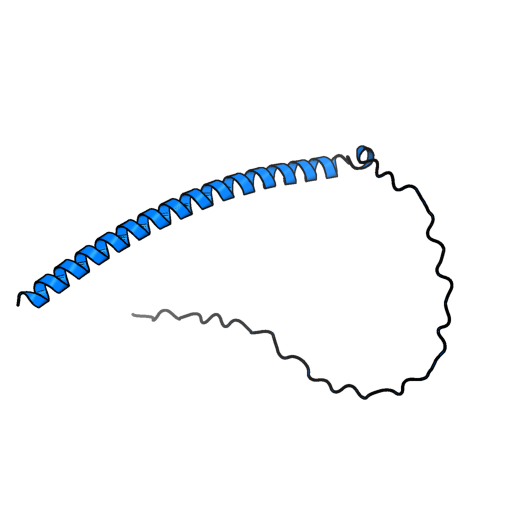06 LEU A CA 1
ATOM 837 C C . LEU A 1 106 ? 22.696 0.366 -32.999 1.00 92.00 106 LEU A C 1
ATOM 839 O O . LEU A 1 106 ? 23.138 0.168 -34.127 1.00 92.00 106 LEU A O 1
ATOM 843 N N . GLU A 1 107 ? 23.416 0.890 -32.005 1.00 90.25 107 GLU A N 1
ATOM 844 C CA . GLU A 1 107 ? 24.833 1.242 -32.106 1.00 90.25 107 GLU A CA 1
ATOM 845 C C . GLU A 1 107 ? 25.678 0.011 -32.463 1.00 90.25 107 GLU A C 1
ATOM 847 O O . GLU A 1 107 ? 26.361 0.032 -33.484 1.00 90.25 107 GLU A O 1
ATOM 852 N N . GLU A 1 108 ? 25.520 -1.097 -31.730 1.00 88.19 108 GLU A N 1
ATOM 853 C CA . GLU A 1 108 ? 26.209 -2.375 -31.9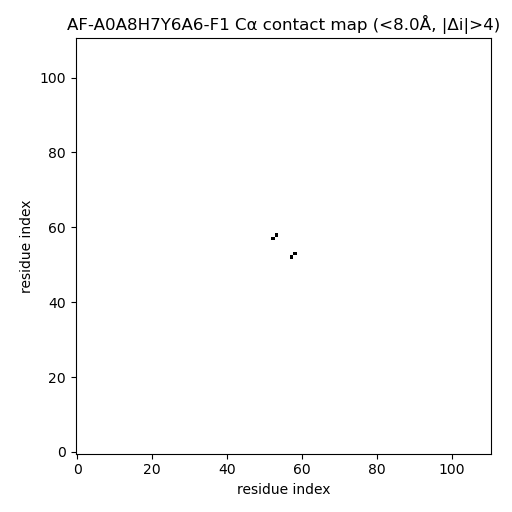89 1.00 88.19 108 GLU A CA 1
ATOM 854 C C . GLU A 1 108 ? 25.907 -2.970 -33.374 1.00 88.19 108 GLU A C 1
ATOM 856 O O . GLU A 1 108 ? 26.740 -3.665 -33.946 1.00 88.19 108 GLU A O 1
ATOM 861 N N . ARG A 1 109 ? 24.713 -2.727 -33.929 1.00 84.25 109 ARG A N 1
ATOM 862 C CA . ARG A 1 109 ? 24.347 -3.183 -35.284 1.00 84.25 109 ARG A CA 1
ATOM 863 C C . ARG A 1 109 ? 24.878 -2.275 -36.391 1.00 84.25 109 ARG A C 1
ATOM 865 O O . ARG A 1 109 ? 24.832 -2.668 -37.554 1.00 84.25 109 ARG A O 1
ATOM 872 N N . SER A 1 110 ? 25.280 -1.052 -36.052 1.00 80.56 110 SER A N 1
ATOM 873 C CA . SER A 1 110 ? 25.757 -0.044 -37.005 1.00 80.56 110 SER A CA 1
ATOM 874 C C . SER A 1 110 ? 27.282 -0.015 -37.168 1.00 80.56 110 SER A C 1
ATOM 876 O O . SER A 1 110 ? 27.775 0.657 -38.074 1.00 80.56 110 SER A O 1
ATOM 878 N N . THR A 1 111 ? 28.002 -0.742 -36.312 1.00 66.88 111 THR A N 1
ATOM 879 C CA . THR A 1 111 ? 29.457 -0.965 -36.337 1.00 66.88 111 THR A CA 1
ATOM 880 C C . THR A 1 111 ? 29.803 -2.313 -36.944 1.00 66.88 111 THR A C 1
ATOM 882 O O . THR A 1 111 ? 30.767 -2.364 -37.739 1.00 66.88 111 THR A O 1
#

Organism: Psilocybe cubensis (NCBI:txid181762)

Sequence (111 aa):
MSSPRQLEENSIPAEQQNQTGDVPESPIRDEKPVFMDLPEIPSTNLSFDFSTLIDPETAAKVEKVQKRQSNVLKLAEENEKLKAELKAMTDRLEAAERRKKELISLEERST

pLDDT: mean 73.71, std 17.91, range [44.03, 97.69]

Nearest PDB structures (foldseek):
  8iyj-assembly1_T3  TM=4.420E-01  e=7.921E+00  Mus musculus

Foldseek 3Di:
DDDDDDDPPPDDDDDDDDDPDDDDDDDDDPDDDPPDPDPDDDPDPPPPPCVVVPDVVVVVVVVVVVVVVVVVVVVVVVVVVVVVVVVVVVVVVVVVVVVVVVVVVVVVVVD

Mean predicted aligned error: 20.69 Å

Secondary structure (DSSP, 8-state):
--PPPP---------------PPPPPP----------PPPPP-------GGGG--HHHHHHHHHHHHHHHHHHHHHHHHHHHHHHHHHHHHHHHHHHHHHHHHHHHHHHH-

Radius of gyration: 33.96 Å; Cα contacts (8 Å, |Δi|>4): 2; chains: 1; bounding box: 80×60×68 Å